Protein AF-A0A1V6ETT9-F1 (afdb_monomer_lite)

Secondary structure (DSSP, 8-state):
--GGG--S-EEEEEETT-SSS-HHHHHHHHTS-SS-EEEEEETTPPP-STHHHH--HHHHHHHHHHHSSPPPPPEEEEEEEETTEEEEEEE-SS-EEEEEEEEE---S-GGG--EEEEE-EEETTTTEEEEEPPTT--EEEEEEEETT--EEEPPPEEPP-

Sequence (161 aa):
MYLSGAAMPMLWVTGTNDFAYPMNALQKSYRLPGGPRTLCIRIRMPHGHGGAGENPEEIHAFTNSILRSGGPLPVITAQGRDGQTAWATFAAGTPVEKAELVYTKAVGKWQDRLWESVPGRVNQEAGRATGILPEGTTVYYLN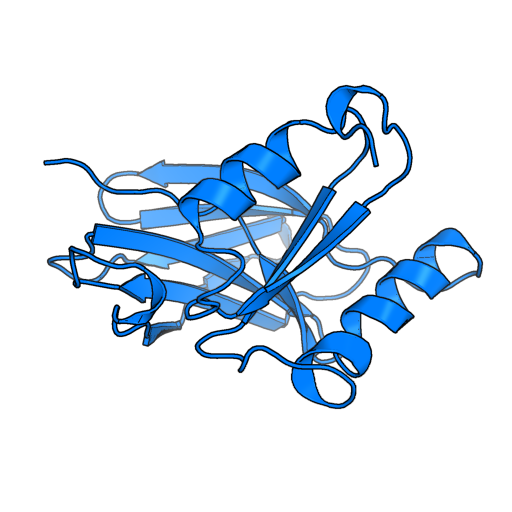LTDEKGHIVSSEHEVLTD

Structure (mmCIF, N/CA/C/O backbone):
data_AF-A0A1V6ETT9-F1
#
_entry.id   AF-A0A1V6ETT9-F1
#
loop_
_atom_site.group_PDB
_atom_site.id
_atom_site.type_symbol
_atom_site.label_atom_id
_atom_site.label_alt_id
_atom_site.label_comp_id
_atom_site.label_asym_id
_atom_site.label_entity_id
_atom_site.label_seq_id
_atom_site.pdbx_PDB_ins_code
_atom_site.Cartn_x
_atom_site.Cartn_y
_atom_site.Cartn_z
_atom_site.occupancy
_atom_site.B_iso_or_equiv
_atom_site.auth_seq_id
_atom_site.auth_comp_id
_atom_site.auth_asym_id
_atom_site.auth_atom_id
_atom_site.pdbx_PDB_model_num
ATOM 1 N N . MET A 1 1 ? -4.284 -9.496 -20.414 1.00 73.56 1 MET A N 1
ATOM 2 C CA . MET A 1 1 ? -2.985 -9.905 -19.832 1.00 73.56 1 MET A CA 1
ATOM 3 C C . MET A 1 1 ? -3.194 -11.193 -19.045 1.00 73.56 1 MET A C 1
ATOM 5 O O . MET A 1 1 ? -4.174 -11.276 -18.319 1.00 73.56 1 MET A O 1
ATOM 9 N N . TYR A 1 2 ? -2.325 -12.193 -19.204 1.00 91.12 2 TYR A N 1
ATOM 10 C CA . TYR A 1 2 ? -2.339 -13.409 -18.381 1.00 91.12 2 TYR A CA 1
ATOM 11 C C . TYR A 1 2 ? -1.443 -13.188 -17.155 1.00 91.12 2 TYR A C 1
ATOM 13 O O . TYR A 1 2 ? -0.222 -13.232 -17.271 1.00 91.12 2 TYR A O 1
ATOM 21 N N . LEU A 1 3 ? -2.049 -12.867 -16.005 1.00 94.94 3 LEU A N 1
ATOM 22 C CA . LEU A 1 3 ? -1.325 -12.323 -14.847 1.00 94.94 3 LEU A CA 1
ATOM 23 C C . LEU A 1 3 ? -0.295 -13.288 -14.256 1.00 94.94 3 LEU A C 1
ATOM 25 O O . LEU A 1 3 ? 0.804 -12.861 -13.936 1.00 94.94 3 LEU A O 1
ATOM 29 N N . SER A 1 4 ? -0.594 -14.583 -14.165 1.00 95.12 4 SER A N 1
ATOM 30 C CA . SER A 1 4 ? 0.349 -15.564 -13.607 1.00 95.12 4 SER A CA 1
ATOM 31 C C . SER A 1 4 ? 1.576 -15.817 -14.487 1.00 95.12 4 SER A C 1
ATOM 33 O O . SER A 1 4 ? 2.560 -16.366 -14.008 1.00 95.12 4 SER A O 1
ATOM 35 N N . GLY A 1 5 ? 1.543 -15.418 -15.764 1.00 95.19 5 GLY A N 1
ATOM 36 C CA . GLY A 1 5 ? 2.711 -15.446 -16.649 1.00 95.19 5 GLY A CA 1
ATOM 37 C C . GLY A 1 5 ? 3.534 -14.153 -16.637 1.00 95.19 5 GLY A C 1
ATOM 38 O O . GLY A 1 5 ? 4.544 -14.075 -17.332 1.00 95.19 5 GLY A O 1
ATOM 39 N N . ALA A 1 6 ? 3.103 -13.122 -15.904 1.00 95.44 6 ALA A N 1
ATOM 40 C CA . ALA A 1 6 ? 3.789 -11.837 -15.845 1.00 95.44 6 ALA A CA 1
ATOM 41 C C . ALA A 1 6 ? 4.957 -11.874 -14.841 1.00 95.44 6 ALA A C 1
ATOM 43 O O . ALA A 1 6 ? 4.783 -12.246 -13.679 1.00 95.44 6 ALA A O 1
ATOM 44 N N . ALA A 1 7 ? 6.142 -11.457 -15.299 1.00 95.25 7 ALA A N 1
ATOM 45 C CA . ALA A 1 7 ? 7.375 -11.414 -14.502 1.00 95.25 7 ALA A CA 1
ATOM 46 C C . ALA A 1 7 ? 8.004 -10.011 -14.405 1.00 95.25 7 ALA A C 1
ATOM 48 O O . ALA A 1 7 ? 8.925 -9.800 -13.619 1.00 95.25 7 ALA A O 1
ATOM 49 N N . MET A 1 8 ? 7.526 -9.049 -15.201 1.00 95.81 8 MET A N 1
ATOM 50 C CA . MET A 1 8 ? 7.973 -7.659 -15.122 1.00 95.81 8 MET A CA 1
ATOM 51 C C . MET A 1 8 ? 7.507 -7.005 -13.811 1.00 95.81 8 MET A C 1
ATOM 53 O O . MET A 1 8 ? 6.474 -7.412 -13.274 1.00 95.81 8 MET A O 1
ATOM 57 N N . PRO A 1 9 ? 8.212 -5.976 -13.307 1.00 96.06 9 PRO A N 1
ATOM 58 C CA . PRO A 1 9 ? 7.707 -5.161 -12.208 1.00 96.06 9 PRO A CA 1
ATOM 59 C C . PRO A 1 9 ? 6.339 -4.559 -12.549 1.00 96.06 9 PRO A C 1
ATOM 61 O O . PRO A 1 9 ? 6.141 -4.060 -13.659 1.00 96.06 9 PRO A O 1
ATOM 64 N N . MET A 1 10 ? 5.408 -4.562 -11.592 1.00 97.69 10 MET A N 1
ATOM 65 C CA . MET A 1 10 ? 4.064 -4.006 -11.776 1.00 97.69 10 MET A CA 1
ATOM 66 C C . MET A 1 10 ? 3.700 -2.998 -10.686 1.00 97.69 10 MET A C 1
ATOM 68 O O . MET A 1 10 ? 3.789 -3.300 -9.495 1.00 97.69 10 MET A O 1
ATOM 72 N N . LEU A 1 11 ? 3.212 -1.833 -11.110 1.00 98.00 11 LEU A N 1
ATOM 73 C CA . LEU A 1 11 ? 2.539 -0.860 -10.256 1.00 98.00 11 LEU A CA 1
ATOM 74 C C . LEU A 1 11 ? 1.020 -1.022 -10.394 1.00 98.00 11 LEU A C 1
ATOM 76 O O . LEU A 1 11 ? 0.492 -1.042 -11.505 1.00 98.00 11 LEU A O 1
ATOM 80 N N . TRP A 1 12 ? 0.325 -1.091 -9.263 1.00 97.62 12 TRP A N 1
ATOM 81 C CA . TRP A 1 12 ? -1.133 -1.156 -9.186 1.00 97.62 12 TRP A CA 1
ATOM 82 C C . TRP A 1 12 ? -1.659 0.126 -8.549 1.00 97.62 12 TRP A C 1
ATOM 84 O O . TRP A 1 12 ? -1.473 0.325 -7.350 1.00 97.62 12 TRP A O 1
ATOM 94 N N . VAL A 1 13 ? -2.317 0.980 -9.333 1.00 97.56 13 VAL A N 1
ATOM 95 C CA . VAL A 1 13 ? -2.896 2.245 -8.854 1.00 97.56 13 VAL A CA 1
ATOM 96 C C . VAL A 1 13 ? -4.416 2.140 -8.838 1.00 97.56 13 VAL A C 1
ATOM 98 O O . VAL A 1 13 ? -5.011 1.744 -9.837 1.00 97.56 13 VAL A O 1
ATOM 101 N N . THR A 1 14 ? -5.050 2.453 -7.708 1.00 97.06 14 THR A N 1
ATOM 102 C CA . THR A 1 14 ? -6.513 2.350 -7.560 1.00 97.06 14 THR A CA 1
ATOM 103 C C . THR A 1 14 ? -7.057 3.216 -6.422 1.00 97.06 14 THR A C 1
ATOM 105 O O . THR A 1 14 ? -6.318 3.667 -5.543 1.00 97.06 14 THR A O 1
ATOM 108 N N . GLY A 1 15 ? -8.377 3.401 -6.409 1.00 96.56 15 GLY A N 1
ATOM 109 C CA . GLY A 1 15 ? -9.127 3.943 -5.282 1.00 96.56 15 GLY A CA 1
ATOM 110 C C . GLY A 1 15 ? -9.724 2.861 -4.387 1.00 96.56 15 GLY A C 1
ATOM 111 O O . GLY A 1 15 ? -10.049 1.768 -4.850 1.00 96.56 15 GLY A O 1
ATOM 112 N N . THR A 1 16 ? -9.933 3.175 -3.107 1.00 97.00 16 THR A N 1
ATOM 113 C CA . THR A 1 16 ? -10.622 2.273 -2.163 1.00 97.00 16 THR A CA 1
ATOM 114 C C . THR A 1 16 ? -12.105 2.038 -2.482 1.00 97.00 16 THR A C 1
ATOM 116 O O . THR A 1 16 ? -12.697 1.084 -1.977 1.00 97.00 16 THR A O 1
ATOM 119 N N . ASN A 1 17 ? -12.704 2.900 -3.307 1.00 94.19 17 ASN A N 1
ATOM 120 C CA . ASN A 1 17 ? -14.105 2.868 -3.726 1.00 94.19 17 ASN A CA 1
ATOM 121 C C . ASN A 1 17 ? -14.283 2.527 -5.217 1.00 94.19 17 ASN A C 1
ATOM 123 O O . ASN A 1 17 ? -15.356 2.778 -5.768 1.00 94.19 17 ASN A O 1
ATOM 127 N N . ASP A 1 18 ? -13.258 1.981 -5.881 1.00 94.88 18 ASP A N 1
ATOM 128 C CA . ASP A 1 18 ? -13.383 1.573 -7.280 1.00 94.88 18 ASP A CA 1
ATOM 129 C C . ASP A 1 18 ? -14.436 0.455 -7.413 1.00 94.88 18 ASP A C 1
ATOM 131 O O . ASP A 1 18 ? -14.305 -0.636 -6.848 1.00 94.88 18 ASP A O 1
ATOM 135 N N . PHE A 1 19 ? -15.516 0.749 -8.141 1.00 93.88 19 PHE A N 1
ATOM 136 C CA . PHE A 1 19 ? -16.634 -0.173 -8.339 1.00 93.88 19 PHE A CA 1
ATOM 137 C C . PHE A 1 19 ? -16.347 -1.238 -9.405 1.00 93.88 19 PHE A C 1
ATOM 139 O O . PHE A 1 19 ? -16.978 -2.296 -9.385 1.00 93.88 19 PHE A O 1
ATOM 146 N N . ALA A 1 20 ? -15.433 -0.961 -10.338 1.00 93.19 20 ALA A N 1
ATOM 147 C CA . ALA A 1 20 ? -15.044 -1.871 -11.408 1.00 93.19 20 ALA A CA 1
ATOM 148 C C . ALA A 1 20 ? -13.977 -2.863 -10.924 1.00 93.19 20 ALA A C 1
ATOM 150 O O . ALA A 1 20 ? -13.999 -4.034 -11.304 1.00 93.19 20 ALA A O 1
ATOM 151 N N . TYR A 1 21 ? -13.090 -2.411 -10.035 1.00 92.25 21 TYR A N 1
ATOM 152 C CA . TYR A 1 21 ? -12.015 -3.206 -9.444 1.00 92.25 21 TYR A CA 1
ATOM 153 C C . TYR A 1 21 ? -12.086 -3.189 -7.909 1.00 92.25 21 TYR A C 1
ATOM 155 O O . TYR A 1 21 ? -11.222 -2.609 -7.248 1.00 92.25 21 TYR A O 1
ATOM 163 N N . PRO A 1 22 ? -13.091 -3.852 -7.302 1.00 94.94 22 PRO A N 1
ATOM 164 C CA . PRO A 1 22 ? -13.236 -3.876 -5.852 1.00 94.94 22 PRO A CA 1
ATOM 165 C C . PRO A 1 22 ? -12.019 -4.526 -5.179 1.00 94.94 22 PRO A C 1
ATOM 167 O O . PRO A 1 22 ? -11.399 -5.446 -5.721 1.00 94.94 22 PRO A O 1
ATOM 170 N N . MET A 1 23 ? -11.708 -4.085 -3.957 1.00 95.44 23 MET A N 1
ATOM 171 C CA . MET A 1 23 ? -10.468 -4.423 -3.240 1.00 95.44 23 MET A CA 1
ATOM 172 C C . MET A 1 23 ? -10.167 -5.929 -3.181 1.00 95.44 23 MET A C 1
ATOM 174 O O . MET A 1 23 ? -9.021 -6.337 -3.364 1.00 95.44 23 MET A O 1
ATOM 178 N N . ASN A 1 24 ? -11.176 -6.784 -2.989 1.00 94.75 24 ASN A N 1
ATOM 179 C CA . ASN A 1 24 ? -10.983 -8.238 -2.961 1.00 94.75 24 ASN A CA 1
ATOM 180 C C . ASN A 1 24 ? -10.566 -8.826 -4.324 1.00 94.75 24 ASN A C 1
ATOM 182 O O . ASN A 1 24 ? -9.741 -9.739 -4.377 1.00 94.75 24 ASN A O 1
ATOM 186 N N . ALA A 1 25 ? -11.134 -8.330 -5.425 1.00 96.00 25 ALA A N 1
ATOM 187 C CA . ALA A 1 25 ? -10.770 -8.740 -6.779 1.00 96.00 25 ALA A CA 1
ATOM 188 C C . ALA A 1 25 ? -9.390 -8.190 -7.161 1.00 96.00 25 ALA A C 1
ATOM 190 O O . ALA A 1 25 ? -8.560 -8.918 -7.710 1.00 96.00 25 ALA A O 1
ATOM 191 N N . LEU A 1 26 ? -9.115 -6.939 -6.786 1.00 96.94 26 LEU A N 1
ATOM 192 C CA . LEU A 1 26 ? -7.803 -6.319 -6.920 1.00 96.94 26 LEU A CA 1
ATOM 193 C C . LEU A 1 26 ? -6.717 -7.148 -6.217 1.00 96.94 26 LEU A C 1
ATOM 195 O O . LEU A 1 26 ? -5.700 -7.457 -6.832 1.00 96.94 26 LEU A O 1
ATOM 199 N N . GLN A 1 27 ? -6.947 -7.581 -4.972 1.00 97.75 27 GLN A N 1
ATOM 200 C CA . GLN A 1 27 ? -5.968 -8.375 -4.221 1.00 97.75 27 GLN A CA 1
ATOM 201 C C . GLN A 1 27 ? -5.686 -9.735 -4.831 1.00 97.75 27 GLN A C 1
ATOM 203 O O . GLN A 1 27 ? -4.531 -10.155 -4.897 1.00 97.75 27 GLN A O 1
ATOM 208 N N . LYS A 1 28 ? -6.718 -10.416 -5.328 1.00 97.19 28 LYS A N 1
ATOM 209 C CA . LYS A 1 28 ? -6.506 -11.636 -6.110 1.00 97.19 28 LYS A CA 1
ATOM 210 C C . LYS A 1 28 ? -5.641 -11.348 -7.336 1.00 97.19 28 LYS A C 1
ATOM 212 O O . LYS A 1 28 ? -4.759 -12.137 -7.637 1.00 97.19 28 LYS A O 1
ATOM 217 N N . SER A 1 29 ? -5.847 -10.211 -7.995 1.00 97.56 29 SER A N 1
ATOM 218 C CA . SER A 1 29 ? -5.131 -9.843 -9.218 1.00 97.56 29 SER A CA 1
ATOM 219 C C . SER A 1 29 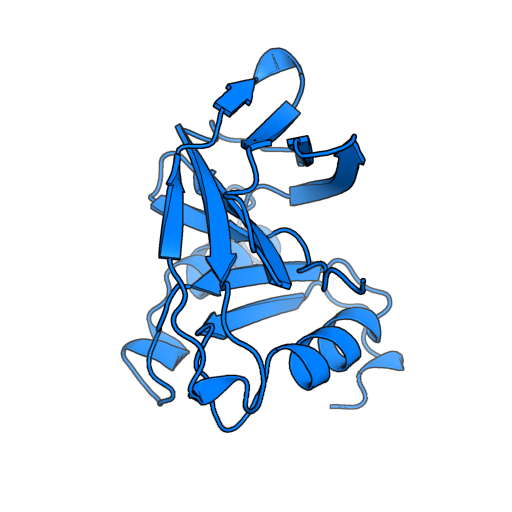? -3.656 -9.523 -8.965 1.00 97.56 29 SER A C 1
ATOM 221 O O . SER A 1 29 ? -2.796 -10.123 -9.605 1.00 97.56 29 SER A O 1
ATOM 223 N N . TYR A 1 30 ? -3.331 -8.659 -7.997 1.00 97.31 30 TYR A N 1
ATOM 224 C CA . TYR A 1 30 ? -1.935 -8.276 -7.732 1.00 97.31 30 TYR A CA 1
ATOM 225 C C . TYR A 1 30 ? -1.093 -9.370 -7.059 1.00 97.31 30 TYR A C 1
ATOM 227 O O . TYR A 1 30 ? 0.123 -9.226 -6.928 1.00 97.31 30 TYR A O 1
ATOM 235 N N . ARG A 1 31 ? -1.719 -10.456 -6.585 1.00 97.25 31 ARG A N 1
ATOM 236 C CA . ARG A 1 31 ? -1.026 -11.627 -6.022 1.00 97.25 31 ARG A CA 1
ATOM 237 C C . ARG A 1 31 ? -0.634 -12.672 -7.067 1.00 97.25 31 ARG A C 1
ATOM 239 O O . ARG A 1 31 ? 0.113 -13.578 -6.724 1.00 97.25 31 ARG A O 1
ATOM 246 N N . LEU A 1 32 ? -1.136 -12.571 -8.299 1.00 97.50 32 LEU A N 1
ATOM 247 C CA . LEU A 1 32 ? -0.888 -13.568 -9.347 1.00 97.50 32 LEU A CA 1
ATOM 248 C C . LEU A 1 32 ? 0.466 -13.430 -10.062 1.00 97.50 32 LEU A C 1
ATOM 250 O O . LEU A 1 32 ? 1.070 -14.473 -10.312 1.00 97.50 32 LEU A O 1
ATOM 254 N N . PRO A 1 33 ? 0.944 -12.225 -10.436 1.00 97.06 33 PRO A N 1
ATOM 255 C CA . PRO A 1 33 ? 2.251 -12.083 -11.073 1.00 97.06 33 PRO A CA 1
ATOM 256 C C . PRO A 1 33 ? 3.389 -12.577 -10.179 1.00 97.06 33 PRO A C 1
ATOM 258 O O . PRO A 1 33 ? 3.364 -12.370 -8.968 1.00 97.06 33 PRO A O 1
ATOM 261 N N . GLY A 1 34 ? 4.408 -13.185 -10.791 1.00 94.88 34 GLY A N 1
ATOM 262 C CA . GLY A 1 34 ? 5.618 -13.630 -10.088 1.00 94.88 34 GLY A CA 1
ATOM 263 C C . GLY A 1 34 ? 6.689 -12.543 -9.944 1.00 94.88 34 GLY A C 1
ATOM 264 O O . GLY A 1 34 ? 7.677 -12.745 -9.241 1.00 94.88 34 GLY A O 1
ATOM 265 N N . GLY A 1 35 ? 6.518 -11.410 -10.633 1.00 94.62 35 GLY A N 1
ATOM 266 C CA . GLY A 1 35 ? 7.431 -10.268 -10.579 1.00 94.62 35 GLY A CA 1
ATOM 267 C C . GLY A 1 35 ? 7.225 -9.363 -9.354 1.00 94.62 35 GLY A C 1
ATOM 268 O O . GLY A 1 35 ? 6.253 -9.521 -8.610 1.00 94.62 35 GLY A O 1
ATOM 269 N N . PRO A 1 36 ? 8.116 -8.373 -9.147 1.00 95.19 36 PRO A N 1
ATOM 270 C CA . PRO A 1 36 ? 7.949 -7.366 -8.104 1.00 95.19 36 PRO A CA 1
ATOM 271 C C . PRO A 1 36 ? 6.631 -6.603 -8.256 1.00 95.19 36 PRO A C 1
ATOM 273 O O . PRO A 1 36 ? 6.224 -6.255 -9.367 1.00 95.19 36 PRO A O 1
ATOM 276 N N . ARG A 1 37 ? 5.992 -6.287 -7.129 1.00 96.38 37 ARG A N 1
ATOM 277 C CA . ARG A 1 37 ? 4.737 -5.532 -7.091 1.00 96.38 37 ARG A CA 1
ATOM 278 C C . ARG A 1 37 ? 4.853 -4.304 -6.202 1.00 96.38 37 ARG A C 1
ATOM 280 O O . ARG A 1 37 ? 5.362 -4.389 -5.087 1.00 96.38 37 ARG A O 1
ATOM 287 N N . THR A 1 38 ? 4.283 -3.208 -6.676 1.00 98.12 38 THR A N 1
ATOM 288 C CA . THR A 1 38 ? 4.078 -1.979 -5.912 1.00 98.12 38 THR A CA 1
ATOM 289 C C . THR A 1 38 ? 2.595 -1.647 -5.943 1.00 98.12 38 THR A C 1
ATOM 291 O O . THR A 1 38 ? 1.968 -1.690 -7.002 1.00 98.12 38 THR A O 1
ATOM 294 N N . LEU A 1 39 ? 2.014 -1.336 -4.788 1.00 98.69 39 LEU A N 1
ATOM 295 C CA . LEU A 1 39 ? 0.618 -0.915 -4.679 1.00 98.69 39 LEU A CA 1
ATOM 296 C C . LEU A 1 39 ? 0.565 0.583 -4.386 1.00 98.69 39 LEU A C 1
ATOM 298 O O . LEU A 1 39 ? 1.370 1.074 -3.605 1.00 98.69 39 LEU A O 1
ATOM 302 N N . CYS A 1 40 ? -0.400 1.282 -4.971 1.00 98.31 40 CYS A N 1
ATOM 303 C CA . CYS A 1 40 ? -0.764 2.659 -4.664 1.00 98.31 40 CYS A CA 1
ATOM 304 C C . CYS A 1 40 ? -2.294 2.726 -4.550 1.00 98.31 40 CYS A C 1
ATOM 306 O O . CYS A 1 40 ? -3.015 2.855 -5.541 1.00 98.31 40 CYS A O 1
ATOM 308 N N . ILE A 1 41 ? -2.800 2.562 -3.329 1.00 98.25 41 ILE A N 1
ATOM 309 C CA . ILE A 1 41 ? -4.231 2.540 -3.024 1.00 98.25 41 ILE A CA 1
ATOM 310 C C . ILE A 1 41 ? -4.602 3.846 -2.321 1.00 98.25 41 ILE A C 1
ATOM 312 O O . ILE A 1 41 ? -4.310 4.066 -1.139 1.00 98.25 41 ILE A O 1
ATOM 316 N N . ARG A 1 42 ? -5.274 4.729 -3.058 1.00 97.38 42 ARG A N 1
ATOM 317 C CA . ARG A 1 42 ? -5.679 6.059 -2.595 1.00 97.38 42 ARG A CA 1
ATOM 318 C C . ARG A 1 42 ? -7.089 6.023 -2.003 1.00 97.38 42 ARG A C 1
ATOM 320 O O . ARG A 1 42 ? -7.989 5.368 -2.530 1.00 97.38 42 ARG A O 1
ATOM 327 N N . ILE A 1 43 ? -7.307 6.756 -0.911 1.00 97.06 43 ILE A N 1
ATOM 328 C CA . ILE A 1 43 ? -8.634 6.852 -0.290 1.00 97.06 43 ILE A CA 1
ATOM 329 C C . ILE A 1 43 ? -9.581 7.555 -1.256 1.00 97.06 43 ILE A C 1
ATOM 331 O O . ILE A 1 43 ? -9.369 8.713 -1.604 1.00 97.06 43 ILE A O 1
ATOM 335 N N . ARG A 1 44 ? -10.652 6.858 -1.640 1.00 94.56 44 ARG A N 1
ATOM 336 C CA . ARG A 1 44 ? -11.761 7.402 -2.435 1.00 94.56 44 ARG A CA 1
ATOM 337 C C . ARG A 1 44 ? -11.351 8.046 -3.772 1.00 94.56 44 ARG A C 1
ATOM 339 O O . ARG A 1 44 ? -12.023 8.965 -4.237 1.00 94.56 44 ARG A O 1
ATOM 346 N N . MET A 1 45 ? -10.259 7.586 -4.388 1.00 95.19 45 MET A N 1
ATOM 347 C CA . MET A 1 45 ? -9.891 8.018 -5.741 1.00 95.19 45 MET A CA 1
ATOM 348 C C . MET A 1 45 ? -10.972 7.558 -6.733 1.00 95.19 45 MET A C 1
ATOM 350 O O . MET A 1 45 ? -11.266 6.363 -6.778 1.00 95.19 45 MET A O 1
ATOM 354 N N . PRO A 1 46 ? -11.584 8.469 -7.511 1.00 92.62 46 PRO A N 1
ATOM 355 C CA . PRO A 1 46 ? -12.678 8.106 -8.397 1.00 92.62 46 PRO A CA 1
ATOM 356 C C . PRO A 1 46 ? -12.188 7.217 -9.542 1.00 92.62 46 PRO A C 1
ATOM 358 O O . PRO A 1 46 ? -11.078 7.379 -10.043 1.00 92.62 46 PRO A O 1
ATOM 361 N N . HIS A 1 47 ? -13.050 6.308 -9.986 1.00 93.75 47 HIS A N 1
ATOM 362 C CA . HIS A 1 47 ? -12.804 5.522 -11.187 1.00 93.75 47 HIS A CA 1
ATOM 363 C C . HIS A 1 47 ? -12.899 6.415 -12.436 1.00 93.75 47 HIS A C 1
ATOM 365 O O . HIS A 1 47 ? -13.886 7.138 -12.597 1.00 93.75 47 HIS A O 1
ATOM 371 N N . GLY A 1 48 ? -11.917 6.349 -13.337 1.00 90.88 48 GLY A N 1
ATOM 372 C CA . GLY A 1 48 ? -11.977 7.061 -14.615 1.00 90.88 48 GLY A CA 1
ATOM 373 C C . GLY A 1 48 ? -10.651 7.137 -15.371 1.00 90.88 48 GLY A C 1
ATOM 374 O O . GLY A 1 48 ? -9.602 6.776 -14.848 1.00 90.88 48 GLY A O 1
ATOM 375 N N . HIS A 1 49 ? -10.727 7.634 -16.607 1.00 88.56 49 HIS A N 1
ATOM 376 C CA . HIS A 1 49 ? -9.582 7.997 -17.453 1.00 88.56 49 HIS A CA 1
ATOM 377 C C . HIS A 1 49 ? -9.047 9.401 -17.123 1.00 88.56 49 HIS A C 1
ATOM 379 O O . HIS A 1 49 ? -9.687 10.162 -16.390 1.00 88.56 49 HIS A O 1
ATOM 385 N N . GLY A 1 50 ? -7.894 9.766 -17.690 1.00 89.25 50 GLY A N 1
ATOM 386 C CA . GLY A 1 50 ? -7.245 11.057 -17.450 1.00 89.25 50 GLY A CA 1
ATOM 387 C C . GLY A 1 50 ? -6.916 11.253 -15.971 1.00 89.25 50 GLY A C 1
ATOM 388 O O . GLY A 1 50 ? -6.402 10.344 -15.333 1.00 89.25 50 GLY A O 1
ATOM 389 N N . GLY A 1 51 ? -7.280 12.408 -15.402 1.00 87.44 51 GLY A N 1
ATOM 390 C CA . GLY A 1 51 ? -7.036 12.809 -14.006 1.00 87.44 51 GLY A CA 1
ATOM 391 C C . GLY A 1 51 ? -6.775 11.674 -13.007 1.00 87.44 5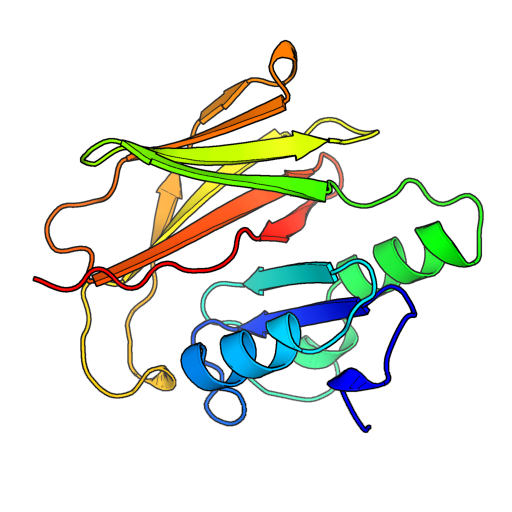1 GLY A C 1
ATOM 392 O O . GLY A 1 51 ? -5.645 11.470 -12.582 1.00 87.44 51 GLY A O 1
ATOM 393 N N . ALA A 1 52 ? -7.810 10.926 -12.628 1.00 86.00 52 ALA A N 1
ATOM 394 C CA . ALA A 1 52 ? -7.678 9.917 -11.577 1.00 86.00 52 ALA A CA 1
ATOM 395 C C . ALA A 1 52 ? -6.976 8.618 -12.018 1.00 86.00 52 ALA A C 1
ATOM 397 O O . ALA A 1 52 ? -6.331 7.982 -11.189 1.00 86.00 52 ALA A O 1
ATOM 398 N N . GLY A 1 53 ? -7.088 8.219 -13.288 1.00 88.12 53 GLY A N 1
ATOM 399 C CA . GLY A 1 53 ? -6.527 6.955 -13.787 1.00 88.12 53 GLY A CA 1
ATOM 400 C C . GLY A 1 53 ? -5.119 7.054 -14.376 1.00 88.12 53 GLY A C 1
ATOM 401 O O . GLY A 1 53 ? -4.406 6.057 -14.412 1.00 88.12 53 GLY A O 1
ATOM 402 N N . GLU A 1 54 ? -4.714 8.236 -14.839 1.00 91.69 54 GLU A N 1
ATOM 403 C CA . GLU A 1 54 ? -3.509 8.457 -15.653 1.00 91.69 54 GLU A CA 1
ATOM 404 C C . GLU A 1 54 ? -2.563 9.506 -15.052 1.00 91.69 54 GLU A C 1
ATOM 406 O O . GLU A 1 54 ? -1.363 9.429 -15.298 1.00 91.69 54 GLU A O 1
ATOM 411 N N . ASN A 1 55 ? -3.060 10.445 -14.233 1.00 94.50 55 ASN A N 1
ATOM 412 C CA . ASN A 1 55 ? -2.217 11.473 -13.610 1.00 94.50 55 ASN A CA 1
ATOM 413 C C 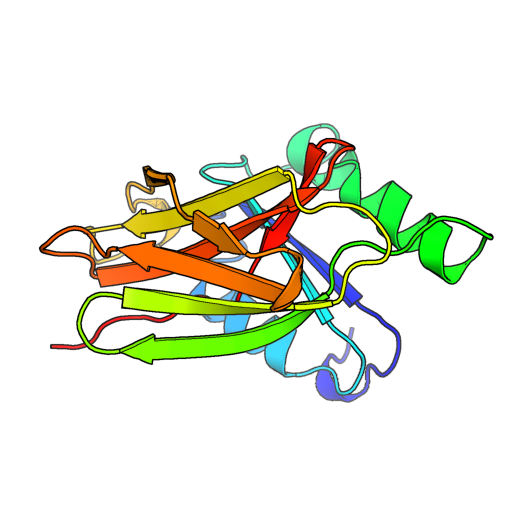. ASN A 1 55 ? -1.611 11.128 -12.229 1.00 94.50 55 ASN A C 1
ATOM 415 O O . ASN A 1 55 ? -0.879 11.979 -11.721 1.00 94.50 55 ASN A O 1
ATOM 419 N N . PRO A 1 56 ? -1.867 9.980 -11.557 1.00 96.25 56 PRO A N 1
ATOM 420 C CA . PRO A 1 56 ? -1.091 9.636 -10.366 1.00 96.25 56 PRO A CA 1
ATOM 421 C C . PRO A 1 56 ? 0.417 9.615 -10.669 1.00 96.25 56 PRO A C 1
ATOM 423 O O . PRO A 1 56 ? 0.889 8.798 -11.461 1.00 96.25 56 PRO A O 1
ATOM 426 N N . GLU A 1 57 ? 1.184 10.503 -10.029 1.00 96.12 57 GLU A N 1
ATOM 427 C CA . GLU A 1 57 ? 2.625 10.673 -10.292 1.00 96.12 57 GLU A CA 1
ATOM 428 C C . GLU A 1 57 ? 3.446 9.411 -9.992 1.00 96.12 57 GLU A C 1
ATOM 430 O O . GLU A 1 57 ? 4.532 9.227 -10.543 1.00 96.12 57 GLU A O 1
ATOM 435 N N . GLU A 1 58 ? 2.910 8.477 -9.199 1.00 97.19 58 GLU A N 1
ATOM 436 C CA . GLU A 1 58 ? 3.512 7.156 -9.010 1.00 97.19 58 GLU A CA 1
ATOM 437 C C . GLU A 1 58 ? 3.732 6.422 -10.337 1.00 97.19 58 GLU A C 1
ATOM 439 O O . GLU A 1 58 ? 4.713 5.693 -10.462 1.00 97.19 58 GLU A O 1
ATOM 444 N N . ILE A 1 59 ? 2.872 6.632 -11.341 1.00 96.88 59 ILE A N 1
ATOM 445 C CA . ILE A 1 59 ? 3.014 6.035 -12.677 1.00 96.88 59 ILE A CA 1
ATOM 446 C C . ILE A 1 59 ? 4.312 6.525 -13.332 1.00 96.88 59 ILE A C 1
ATOM 448 O O . ILE A 1 59 ? 5.100 5.724 -13.852 1.00 96.88 59 ILE A O 1
ATOM 452 N N . HIS A 1 60 ? 4.571 7.833 -13.269 1.00 95.69 60 HIS A N 1
ATOM 453 C CA . HIS A 1 60 ? 5.790 8.440 -13.794 1.00 95.69 60 HIS A CA 1
ATOM 454 C C . HIS A 1 60 ? 7.021 8.028 -12.985 1.00 95.69 60 HIS A C 1
ATOM 456 O O . HIS A 1 60 ? 8.027 7.618 -13.568 1.00 95.69 60 HIS A O 1
ATOM 462 N N . ALA A 1 61 ? 6.945 8.105 -11.655 1.00 96.31 61 ALA A N 1
ATOM 463 C CA . ALA A 1 61 ? 8.040 7.746 -10.759 1.00 96.31 61 ALA A CA 1
ATOM 464 C C . ALA A 1 61 ? 8.468 6.284 -10.946 1.00 96.31 61 ALA A C 1
ATOM 466 O O . ALA A 1 61 ? 9.649 5.998 -11.152 1.00 96.31 61 ALA A O 1
ATOM 467 N N . PHE A 1 62 ? 7.500 5.366 -10.976 1.00 97.12 62 PHE A N 1
ATOM 468 C CA . PHE A 1 62 ? 7.733 3.946 -11.208 1.00 97.12 62 PHE A CA 1
ATOM 469 C C . PHE A 1 62 ? 8.391 3.698 -12.566 1.00 97.12 62 PHE A C 1
ATOM 471 O O . PHE A 1 62 ? 9.453 3.079 -12.634 1.00 97.12 62 PHE A O 1
ATOM 478 N N . THR A 1 63 ? 7.827 4.249 -13.642 1.00 96.31 63 THR A N 1
ATOM 479 C CA . THR A 1 63 ? 8.368 4.079 -14.998 1.00 96.31 63 THR A CA 1
ATOM 480 C C . THR A 1 63 ? 9.796 4.622 -15.112 1.00 96.31 63 THR A C 1
ATOM 482 O O . THR A 1 63 ? 10.679 3.955 -15.656 1.00 96.31 63 THR A O 1
ATOM 485 N N . ASN A 1 64 ? 10.054 5.807 -14.554 1.00 95.94 64 ASN A N 1
ATOM 486 C CA . ASN A 1 64 ? 11.376 6.433 -14.575 1.00 95.94 64 ASN A CA 1
ATOM 487 C C . ASN A 1 64 ? 12.407 5.689 -13.718 1.00 95.94 64 ASN A C 1
ATOM 489 O O . ASN A 1 64 ? 13.586 5.743 -14.049 1.00 95.94 64 ASN A O 1
ATOM 493 N N . SER A 1 65 ? 11.993 4.988 -12.660 1.00 94.75 65 SER A N 1
ATOM 494 C CA . SER A 1 65 ? 12.899 4.151 -11.859 1.00 94.75 65 SER A CA 1
ATOM 495 C C . SER A 1 65 ? 13.380 2.887 -12.578 1.00 94.75 65 SER A C 1
ATOM 497 O O . SER A 1 65 ? 14.421 2.338 -12.232 1.00 94.75 65 SER A O 1
ATOM 499 N N . ILE A 1 66 ? 12.636 2.433 -13.592 1.00 94.62 66 ILE A N 1
ATOM 500 C CA . ILE A 1 66 ? 12.948 1.220 -14.360 1.00 94.62 66 ILE A CA 1
ATOM 501 C C . ILE A 1 66 ? 13.677 1.567 -15.659 1.00 94.62 66 ILE A C 1
ATOM 503 O O . ILE A 1 66 ? 14.639 0.903 -16.036 1.00 94.62 66 ILE A O 1
ATOM 507 N N . LEU A 1 67 ? 13.198 2.589 -16.373 1.00 95.69 67 LEU A N 1
ATOM 508 C CA . LEU A 1 67 ? 13.662 2.921 -17.725 1.00 95.69 67 LEU A CA 1
ATOM 509 C C . LEU A 1 67 ? 14.693 4.055 -17.757 1.00 95.69 67 LEU A C 1
ATOM 511 O O . LEU A 1 67 ? 15.265 4.341 -18.809 1.00 95.69 67 LEU A O 1
ATOM 515 N N . ARG A 1 68 ? 14.902 4.741 -16.632 1.00 93.19 68 ARG A N 1
ATOM 516 C CA . ARG A 1 68 ? 15.853 5.848 -16.482 1.00 93.19 68 ARG A CA 1
ATOM 517 C C . ARG A 1 68 ? 16.573 5.719 -15.138 1.00 93.19 68 ARG A C 1
ATOM 519 O O . ARG A 1 68 ? 16.377 4.766 -14.398 1.00 93.19 68 ARG A O 1
ATOM 526 N N . SER A 1 69 ? 17.382 6.716 -14.800 1.00 87.19 69 SER A N 1
ATOM 527 C CA . SER A 1 69 ? 18.063 6.815 -13.503 1.00 87.19 69 SER A CA 1
ATOM 528 C C . SER A 1 69 ? 17.184 7.457 -12.416 1.00 87.19 69 SER A C 1
ATOM 530 O O . SER A 1 69 ? 17.691 8.183 -11.562 1.00 87.19 69 SER A O 1
ATOM 532 N N . GLY A 1 70 ? 15.859 7.273 -12.481 1.00 85.31 70 GLY A N 1
ATOM 533 C CA . GLY A 1 70 ? 14.944 7.779 -11.458 1.00 85.31 70 GLY A CA 1
ATOM 534 C C . GLY A 1 70 ? 15.111 7.016 -10.142 1.00 85.31 70 GLY A C 1
ATOM 535 O O . GLY A 1 70 ? 15.333 5.809 -10.148 1.00 85.31 70 GLY A O 1
ATOM 536 N N . GLY A 1 71 ? 14.993 7.706 -9.005 1.00 88.50 71 GLY A N 1
ATOM 537 C CA . GLY A 1 71 ? 14.952 7.030 -7.704 1.00 88.50 71 GLY A CA 1
ATOM 538 C C . GLY A 1 71 ? 13.710 6.129 -7.597 1.00 88.50 71 GLY A C 1
ATOM 539 O O . GLY A 1 71 ? 12.640 6.553 -8.040 1.00 88.50 71 GLY A O 1
ATOM 540 N N . PRO A 1 72 ? 13.826 4.905 -7.049 1.00 91.31 72 PRO A N 1
ATOM 541 C CA . PRO A 1 72 ? 12.691 4.002 -6.915 1.00 91.31 72 PRO A CA 1
ATOM 542 C C . PRO A 1 72 ? 11.702 4.503 -5.862 1.00 91.31 72 PRO A C 1
ATOM 544 O O . PRO A 1 72 ? 12.090 5.144 -4.884 1.00 91.31 72 PRO A O 1
ATOM 547 N N . LEU A 1 73 ? 10.429 4.148 -6.044 1.00 96.81 73 LEU A N 1
ATOM 548 C CA . LEU A 1 73 ? 9.424 4.261 -4.988 1.00 96.81 73 LEU A CA 1
ATOM 549 C C . LEU A 1 73 ? 9.840 3.413 -3.769 1.00 96.81 73 LEU A C 1
ATOM 551 O O . LEU A 1 73 ? 10.515 2.391 -3.950 1.00 96.81 73 LEU A O 1
ATOM 555 N N . PRO A 1 74 ? 9.411 3.769 -2.543 1.00 96.62 74 PRO A N 1
ATOM 556 C CA . PRO A 1 74 ? 9.578 2.889 -1.394 1.00 96.62 74 PRO A CA 1
ATOM 557 C C . PRO A 1 74 ? 8.967 1.505 -1.660 1.00 96.62 74 PRO A C 1
ATOM 559 O O . PRO A 1 74 ? 7.932 1.369 -2.309 1.00 96.62 74 PRO A O 1
ATOM 562 N N . VAL A 1 75 ? 9.601 0.459 -1.145 1.00 97.38 75 VAL A N 1
ATOM 563 C CA . VAL A 1 75 ? 9.174 -0.931 -1.337 1.00 97.38 75 VAL A CA 1
ATOM 564 C C . VAL A 1 75 ? 8.727 -1.491 -0.001 1.00 97.38 75 VAL A C 1
ATOM 566 O O . VAL A 1 75 ? 9.525 -1.552 0.930 1.00 97.38 75 VAL A O 1
ATOM 569 N N . ILE A 1 76 ? 7.476 -1.943 0.094 1.00 98.31 76 ILE A N 1
ATOM 570 C CA . ILE A 1 76 ? 7.008 -2.721 1.246 1.00 98.31 76 ILE A CA 1
ATOM 571 C C . ILE A 1 76 ? 7.654 -4.108 1.188 1.00 98.31 76 ILE A C 1
ATOM 573 O O . ILE A 1 76 ? 7.481 -4.837 0.212 1.00 98.31 76 ILE A O 1
ATOM 577 N N . THR A 1 77 ? 8.403 -4.476 2.225 1.00 98.19 77 THR A N 1
ATOM 578 C CA . THR A 1 77 ? 9.169 -5.733 2.282 1.00 98.19 77 THR A CA 1
ATOM 579 C C . THR A 1 77 ? 8.485 -6.807 3.119 1.00 98.19 77 THR A C 1
ATOM 581 O O . THR A 1 77 ? 8.627 -7.993 2.833 1.00 98.19 77 THR A O 1
ATOM 584 N N . ALA A 1 78 ? 7.716 -6.406 4.128 1.00 98.38 78 ALA A N 1
ATOM 585 C CA . ALA A 1 78 ? 6.858 -7.284 4.909 1.00 98.38 78 ALA A CA 1
ATOM 586 C C . ALA A 1 78 ? 5.746 -6.470 5.574 1.00 98.38 78 ALA A C 1
ATOM 588 O O . ALA A 1 78 ? 5.821 -5.245 5.681 1.00 98.38 78 ALA A O 1
ATOM 589 N N . GLN A 1 79 ? 4.715 -7.159 6.048 1.00 98.69 79 GLN A N 1
ATOM 590 C CA . GLN A 1 79 ? 3.635 -6.563 6.821 1.00 98.69 79 GLN A CA 1
ATOM 591 C C . GLN A 1 79 ? 3.057 -7.573 7.801 1.00 98.69 79 GLN A C 1
ATOM 593 O O . GLN A 1 79 ? 3.225 -8.782 7.639 1.00 98.69 79 GLN A O 1
ATOM 598 N N . GLY A 1 80 ? 2.329 -7.068 8.783 1.00 98.38 80 GLY A N 1
ATOM 599 C CA . GLY A 1 80 ? 1.574 -7.891 9.704 1.00 98.38 80 GLY A CA 1
ATOM 600 C C . GLY A 1 80 ? 0.889 -7.050 10.761 1.00 98.38 80 GLY A C 1
ATOM 601 O O . GLY A 1 80 ? 0.743 -5.831 10.634 1.00 98.38 80 GLY A O 1
ATOM 602 N N . ARG A 1 81 ? 0.478 -7.725 11.828 1.00 97.94 81 ARG A N 1
ATOM 603 C CA . ARG A 1 81 ? -0.234 -7.113 12.939 1.00 97.94 81 ARG A CA 1
ATOM 604 C C . ARG A 1 81 ? 0.070 -7.826 14.239 1.00 97.94 81 ARG A C 1
ATOM 606 O O . ARG A 1 81 ? 0.183 -9.046 14.260 1.00 97.94 81 ARG A O 1
ATOM 613 N N . ASP A 1 82 ? 0.181 -7.045 15.303 1.00 97.00 82 ASP A N 1
ATOM 614 C CA . ASP A 1 82 ? 0.257 -7.518 16.680 1.00 97.00 82 ASP A CA 1
ATOM 615 C C . ASP A 1 82 ? -0.869 -6.858 17.486 1.00 97.00 82 ASP A C 1
ATOM 617 O O . ASP A 1 82 ? -0.867 -5.645 17.719 1.00 97.00 82 ASP A O 1
ATOM 621 N N . GLY A 1 83 ? -1.903 -7.638 17.812 1.00 95.44 83 GLY A N 1
ATOM 622 C CA . GLY A 1 83 ? -3.140 -7.129 18.404 1.00 95.44 83 GLY A CA 1
ATOM 623 C C . GLY A 1 83 ? -3.787 -6.035 17.545 1.00 95.44 83 GLY A C 1
ATOM 624 O O . GLY A 1 83 ? -4.234 -6.293 16.425 1.00 95.44 83 GLY A O 1
ATOM 625 N N . GLN A 1 84 ? -3.833 -4.812 18.080 1.00 96.88 84 GLN A N 1
ATOM 626 C CA . GLN A 1 84 ? -4.349 -3.618 17.397 1.00 96.88 84 GLN A CA 1
ATOM 627 C C . GLN A 1 84 ? -3.274 -2.841 16.622 1.00 96.88 84 GLN A C 1
ATOM 629 O O . GLN A 1 84 ? -3.590 -1.865 15.949 1.00 96.88 84 GLN A O 1
ATOM 634 N N . THR A 1 85 ? -2.006 -3.241 16.700 1.00 98.44 85 THR A N 1
ATOM 635 C CA . THR A 1 85 ? -0.909 -2.540 16.028 1.00 98.44 85 THR A CA 1
ATOM 636 C C . THR A 1 85 ? -0.616 -3.197 14.689 1.00 98.44 85 THR A C 1
ATOM 638 O O . THR A 1 85 ? 0.018 -4.250 14.623 1.00 98.44 85 THR A O 1
ATOM 641 N N . ALA A 1 86 ? -1.050 -2.563 13.605 1.00 98.81 86 ALA A N 1
ATOM 642 C CA . ALA A 1 86 ? -0.624 -2.915 12.259 1.00 98.81 86 ALA A CA 1
ATOM 643 C C . ALA A 1 86 ? 0.800 -2.411 12.006 1.00 98.81 86 ALA A C 1
ATOM 645 O O . ALA A 1 86 ? 1.187 -1.335 12.475 1.00 98.81 86 ALA A O 1
ATOM 646 N N . TRP A 1 87 ? 1.577 -3.162 11.232 1.00 98.81 87 TRP A N 1
ATOM 647 C CA . TRP A 1 87 ? 2.929 -2.775 10.857 1.00 98.81 87 TRP A CA 1
ATOM 648 C C . TRP A 1 87 ? 3.273 -3.179 9.426 1.00 98.81 87 TRP A C 1
ATOM 650 O O . TRP A 1 87 ? 2.777 -4.171 8.895 1.00 98.81 87 TRP A O 1
ATOM 660 N N . ALA A 1 88 ? 4.178 -2.413 8.827 1.00 98.81 88 ALA A N 1
ATOM 661 C CA . ALA A 1 88 ? 4.853 -2.743 7.582 1.00 98.81 88 ALA A CA 1
ATOM 662 C C . ALA A 1 88 ? 6.342 -2.426 7.722 1.00 98.81 88 ALA A C 1
ATOM 664 O O . ALA A 1 88 ? 6.712 -1.446 8.368 1.00 98.81 88 ALA A O 1
ATOM 665 N N . THR A 1 89 ? 7.199 -3.249 7.132 1.00 98.81 89 THR A N 1
ATOM 666 C CA . THR A 1 89 ? 8.598 -2.889 6.900 1.00 98.81 89 THR A CA 1
ATOM 667 C C . THR A 1 89 ? 8.769 -2.431 5.465 1.00 98.81 89 THR A C 1
ATOM 669 O O . THR A 1 89 ? 8.053 -2.882 4.568 1.00 98.81 89 THR A O 1
ATOM 672 N N . PHE A 1 90 ? 9.712 -1.526 5.246 1.00 98.62 90 PHE A N 1
ATOM 673 C CA . PHE A 1 90 ? 9.982 -0.951 3.946 1.00 98.62 90 PHE A CA 1
ATOM 674 C C . PHE A 1 90 ? 11.478 -0.759 3.711 1.00 98.62 90 PHE A C 1
ATOM 676 O O . PHE A 1 90 ? 12.262 -0.599 4.643 1.00 98.62 90 PHE A O 1
ATOM 683 N N . ALA A 1 91 ? 11.853 -0.755 2.437 1.00 97.62 91 ALA A N 1
ATOM 684 C CA . ALA A 1 91 ? 13.144 -0.289 1.956 1.00 97.62 91 ALA A CA 1
ATOM 685 C C . ALA A 1 91 ? 12.911 0.934 1.066 1.00 97.62 91 ALA A C 1
ATOM 687 O O . ALA A 1 91 ? 12.031 0.910 0.207 1.00 97.62 91 ALA A O 1
ATOM 688 N N . ALA A 1 92 ? 13.679 2.002 1.263 1.00 94.94 92 ALA A N 1
ATOM 689 C CA . ALA A 1 92 ? 13.530 3.227 0.489 1.00 94.94 92 ALA A CA 1
ATOM 690 C C . ALA A 1 92 ? 14.895 3.876 0.238 1.00 94.94 92 ALA A C 1
ATOM 692 O O . ALA A 1 92 ? 15.756 3.876 1.115 1.00 94.94 92 ALA A O 1
ATOM 693 N N . GLY A 1 93 ? 15.087 4.410 -0.972 1.00 89.00 93 GLY A N 1
ATOM 694 C CA . GLY A 1 93 ? 16.261 5.224 -1.311 1.00 89.00 93 GLY A CA 1
ATOM 695 C C . GLY A 1 93 ? 16.109 6.696 -0.917 1.00 89.00 93 GLY A C 1
ATOM 696 O O . GLY A 1 93 ? 17.095 7.425 -0.892 1.00 89.00 93 GLY A O 1
ATOM 697 N N . THR A 1 94 ? 14.883 7.120 -0.609 1.00 87.88 94 THR A N 1
ATOM 698 C CA . THR A 1 94 ? 14.516 8.456 -0.130 1.00 87.88 94 THR A CA 1
ATOM 699 C C . THR A 1 94 ? 13.727 8.343 1.180 1.00 87.88 94 THR A C 1
ATOM 701 O O . THR A 1 94 ? 13.137 7.291 1.450 1.00 87.88 94 THR A O 1
ATOM 704 N N . PRO A 1 95 ? 13.702 9.393 2.017 1.00 94.56 95 PRO A N 1
ATOM 705 C CA . PRO A 1 95 ? 12.908 9.399 3.240 1.00 94.56 95 PRO A CA 1
ATOM 706 C C . PRO A 1 95 ? 11.413 9.138 2.989 1.00 94.56 95 PRO A C 1
ATOM 708 O O . PRO A 1 95 ? 10.784 9.771 2.143 1.00 94.56 95 PRO A O 1
ATOM 711 N N . VAL A 1 96 ? 10.829 8.235 3.784 1.00 97.81 96 VAL A N 1
ATOM 712 C CA . VAL A 1 96 ? 9.374 8.105 3.970 1.00 97.81 96 VAL A CA 1
ATOM 713 C C . VAL A 1 96 ? 8.912 9.123 5.015 1.00 97.81 96 VAL A C 1
ATOM 715 O O . VAL A 1 96 ? 9.155 8.940 6.204 1.00 97.81 96 VAL A O 1
ATOM 718 N N . GLU A 1 97 ? 8.280 10.215 4.608 1.00 97.25 97 GLU A N 1
ATOM 719 C CA . GLU A 1 97 ? 7.895 11.301 5.522 1.00 97.25 97 GLU A CA 1
ATOM 720 C C . GLU A 1 97 ? 6.662 10.975 6.362 1.00 97.25 97 GLU A C 1
ATOM 722 O O . GLU A 1 97 ? 6.509 11.467 7.483 1.00 97.25 97 GLU A O 1
ATOM 727 N N . LYS A 1 98 ? 5.766 10.144 5.826 1.00 97.94 98 LYS A N 1
ATOM 728 C CA . LYS A 1 98 ? 4.459 9.897 6.431 1.00 97.94 98 LYS A CA 1
ATOM 729 C C . LYS A 1 98 ? 4.084 8.427 6.350 1.00 97.94 98 LYS A C 1
ATOM 731 O O . LYS A 1 98 ? 4.286 7.776 5.330 1.00 97.94 98 LYS A O 1
ATOM 736 N N . ALA A 1 99 ? 3.465 7.939 7.420 1.00 98.69 99 ALA A N 1
ATOM 737 C CA . ALA A 1 99 ? 2.680 6.715 7.407 1.00 98.69 99 ALA A CA 1
ATOM 738 C C . ALA A 1 99 ? 1.242 7.033 7.817 1.00 98.69 99 ALA A C 1
ATOM 740 O O . ALA A 1 99 ? 1.006 7.831 8.726 1.00 98.69 99 ALA A O 1
ATOM 741 N N . GLU A 1 100 ? 0.287 6.375 7.177 1.00 98.88 100 GLU A N 1
ATOM 742 C CA . GLU A 1 100 ? -1.130 6.420 7.519 1.00 98.88 100 GLU A CA 1
ATOM 743 C C . GLU A 1 100 ? -1.673 5.005 7.604 1.00 98.88 100 GLU A C 1
ATOM 745 O O . GLU A 1 100 ? -1.469 4.200 6.695 1.00 98.88 100 GLU A O 1
ATOM 750 N N . LEU A 1 101 ? -2.411 4.715 8.671 1.00 98.88 101 LEU A N 1
ATOM 751 C CA . LEU A 1 101 ? -3.292 3.560 8.683 1.00 98.88 101 LEU A CA 1
ATOM 752 C C . LEU A 1 101 ? -4.588 3.955 7.994 1.00 98.88 101 LEU A C 1
ATOM 754 O O . LEU A 1 101 ? -5.322 4.808 8.492 1.00 98.88 101 LEU A O 1
ATOM 758 N N . VAL A 1 102 ? -4.866 3.314 6.868 1.00 98.88 102 VAL A N 1
ATOM 759 C CA . VAL A 1 102 ? -6.122 3.459 6.146 1.00 98.88 102 VAL A CA 1
ATOM 760 C C . VAL A 1 102 ? -7.037 2.316 6.538 1.00 98.88 102 VAL A C 1
ATOM 762 O O . VAL A 1 102 ? -6.623 1.159 6.522 1.00 98.88 102 VAL A O 1
ATOM 765 N N . TYR A 1 103 ? -8.277 2.623 6.892 1.00 98.75 103 TYR A N 1
ATOM 766 C CA . TYR A 1 103 ? -9.197 1.639 7.440 1.00 98.75 103 TYR A CA 1
ATOM 767 C C . TYR A 1 103 ? -10.647 1.928 7.056 1.00 98.75 103 TYR A C 1
ATOM 769 O O . TYR A 1 103 ? -11.006 3.022 6.618 1.00 98.75 103 TYR A O 1
ATOM 777 N N . THR A 1 104 ? -11.492 0.921 7.235 1.00 98.44 104 THR A N 1
ATOM 778 C CA . THR A 1 104 ? -12.945 1.063 7.234 1.00 98.44 104 THR A CA 1
ATOM 779 C C . THR A 1 104 ? -13.536 0.224 8.358 1.00 98.44 104 THR A C 1
ATOM 781 O O . THR A 1 104 ? -12.977 -0.805 8.738 1.00 98.44 104 THR A O 1
ATOM 784 N N . LYS A 1 105 ? -14.675 0.673 8.885 1.00 98.06 105 LYS A N 1
ATOM 785 C CA . LYS A 1 105 ? -15.527 -0.088 9.813 1.00 98.06 105 LYS A CA 1
ATOM 786 C C . LYS A 1 105 ? -16.740 -0.703 9.111 1.00 98.06 105 LYS A C 1
ATOM 788 O O . LYS A 1 105 ? -17.530 -1.418 9.717 1.00 98.06 105 LYS A O 1
ATOM 793 N N . ALA A 1 106 ? -16.933 -0.379 7.833 1.00 96.81 106 ALA A N 1
ATOM 794 C CA . ALA A 1 106 ? -18.106 -0.790 7.084 1.00 96.81 106 ALA A CA 1
ATOM 795 C C . ALA A 1 106 ? -17.975 -2.234 6.579 1.00 96.81 106 ALA A C 1
ATOM 797 O O . ALA A 1 106 ? -16.886 -2.730 6.274 1.00 96.81 106 ALA A O 1
ATOM 798 N N . VAL A 1 107 ? -19.123 -2.888 6.438 1.00 95.06 107 VAL A N 1
ATOM 799 C CA . VAL A 1 107 ? -19.282 -4.202 5.802 1.00 95.06 107 VAL A CA 1
ATOM 800 C C . VAL A 1 107 ? -20.110 -4.066 4.520 1.00 95.06 107 VAL A C 1
ATOM 802 O O . VAL A 1 107 ? -20.596 -2.987 4.192 1.00 95.06 107 VAL A O 1
ATOM 805 N N . GLY A 1 108 ? -20.265 -5.154 3.764 1.00 94.44 108 GLY A N 1
ATOM 806 C CA . GLY A 1 108 ? -21.029 -5.152 2.511 1.00 94.44 108 GLY A CA 1
ATOM 807 C C . GLY A 1 108 ? -20.188 -4.783 1.285 1.00 94.44 108 GLY A C 1
ATOM 808 O O . GLY A 1 108 ? -18.996 -5.112 1.221 1.00 94.44 108 GLY A O 1
ATOM 809 N N . LYS A 1 109 ? -20.821 -4.152 0.289 1.00 95.19 109 LYS A N 1
ATOM 810 C CA . LYS A 1 109 ? -20.215 -3.805 -1.009 1.00 95.19 109 LYS A CA 1
ATOM 811 C C . LYS A 1 109 ? -19.011 -2.881 -0.825 1.00 95.19 109 LYS A C 1
ATOM 813 O O . LYS A 1 109 ? -19.106 -1.890 -0.115 1.00 95.19 109 LYS A O 1
ATOM 818 N N . TRP A 1 110 ? -17.886 -3.201 -1.464 1.00 95.00 110 TRP A N 1
ATOM 819 C CA . TRP A 1 110 ? -16.616 -2.485 -1.278 1.00 95.00 110 TRP A CA 1
ATOM 820 C C . TRP A 1 110 ? -16.690 -1.004 -1.647 1.00 95.00 110 TRP A C 1
ATOM 822 O O . TRP A 1 110 ? -16.205 -0.172 -0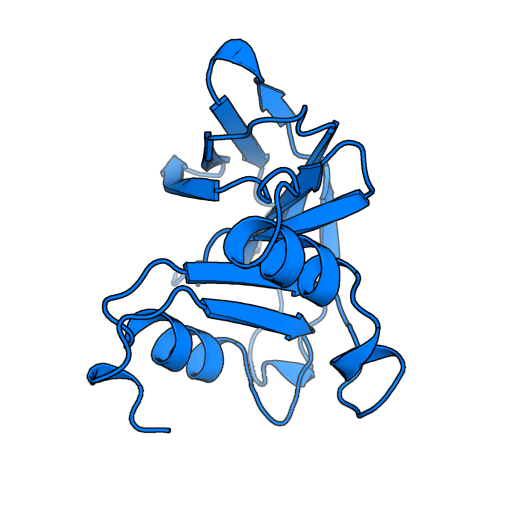.887 1.00 95.00 110 TRP A O 1
ATOM 832 N N . GLN A 1 111 ? -17.324 -0.690 -2.775 1.00 93.81 111 GLN A N 1
ATOM 833 C CA . GLN A 1 111 ? -17.444 0.668 -3.302 1.00 93.81 111 GLN A CA 1
ATOM 834 C C . GLN A 1 111 ? -18.269 1.607 -2.409 1.00 93.81 111 GLN A C 1
ATOM 836 O O . GLN A 1 111 ? -18.095 2.819 -2.479 1.00 93.81 111 GLN A O 1
ATOM 841 N N . ASP A 1 112 ? -19.120 1.043 -1.547 1.00 95.50 112 ASP A N 1
ATOM 842 C CA . ASP A 1 112 ? -19.994 1.796 -0.644 1.00 95.50 112 ASP A CA 1
ATOM 843 C C . ASP A 1 112 ? -19.362 1.985 0.748 1.00 95.50 112 ASP A C 1
ATOM 845 O O . ASP A 1 112 ? -19.907 2.694 1.595 1.00 95.50 112 ASP A O 1
ATOM 849 N N . ARG A 1 113 ? -18.214 1.344 1.024 1.00 96.56 113 ARG A N 1
ATOM 850 C CA . ARG A 1 113 ? -17.561 1.426 2.336 1.00 96.56 113 ARG A CA 1
ATOM 851 C C . ARG A 1 113 ? -16.944 2.803 2.541 1.00 96.56 113 ARG A C 1
ATOM 853 O O . ARG A 1 113 ? -16.187 3.296 1.706 1.00 96.56 113 ARG A O 1
ATOM 860 N N . LEU A 1 114 ? -17.203 3.395 3.704 1.00 97.44 114 LEU A N 1
ATOM 861 C CA . LEU A 1 114 ? -16.520 4.611 4.124 1.00 97.44 114 LEU A CA 1
ATOM 862 C C . LEU A 1 114 ? -15.095 4.270 4.570 1.00 97.44 114 LEU A C 1
ATOM 864 O O . LEU A 1 114 ? -14.910 3.561 5.558 1.00 97.44 114 LEU A O 1
ATOM 868 N N . TRP A 1 115 ? -14.108 4.771 3.831 1.00 98.12 115 TRP A N 1
ATOM 869 C CA . TRP A 1 115 ? -12.689 4.643 4.157 1.00 98.12 115 TRP A CA 1
ATOM 870 C C . TRP A 1 115 ? -12.142 5.939 4.743 1.00 98.12 115 TRP A C 1
ATOM 872 O O . TRP A 1 115 ? -12.413 7.027 4.226 1.00 98.12 115 TRP A O 1
ATOM 882 N N . GLU A 1 116 ? -11.337 5.798 5.786 1.00 98.44 116 GLU A N 1
ATOM 883 C CA . GLU A 1 116 ? -10.734 6.885 6.551 1.00 98.44 116 GLU A CA 1
ATOM 884 C C . GLU A 1 116 ? -9.257 6.574 6.819 1.00 98.44 116 GLU A C 1
ATOM 886 O O . GLU A 1 116 ? -8.814 5.436 6.645 1.00 98.44 116 GLU A O 1
ATOM 891 N N . SER A 1 117 ? -8.484 7.575 7.244 1.00 98.69 117 SER A N 1
ATOM 892 C CA . SER A 1 117 ? -7.121 7.369 7.736 1.00 98.69 117 SER A CA 1
ATOM 893 C C . SER A 1 117 ? -6.919 7.948 9.126 1.00 98.69 117 SER A C 1
ATOM 895 O O . SER A 1 117 ? -7.555 8.925 9.520 1.00 98.69 117 SER A O 1
ATOM 897 N N . VAL A 1 118 ? -5.995 7.337 9.863 1.00 98.75 118 VAL A N 1
ATOM 898 C CA . VAL A 1 118 ? -5.387 7.911 11.066 1.00 98.75 118 VAL A CA 1
ATOM 899 C C . VAL A 1 118 ? -3.864 7.949 10.905 1.00 98.75 118 VAL A C 1
ATOM 901 O O . VAL A 1 118 ? -3.303 7.102 10.197 1.00 98.75 118 VAL A O 1
ATOM 904 N N . PRO A 1 119 ? -3.169 8.908 11.544 1.00 98.75 119 PRO A N 1
ATOM 905 C CA . PRO A 1 119 ? -1.714 8.972 11.489 1.00 98.75 119 PRO A CA 1
ATOM 906 C C . PRO A 1 119 ? -1.059 7.684 12.001 1.00 98.75 119 PRO A C 1
ATOM 908 O O . PRO A 1 119 ? -1.408 7.165 13.062 1.00 98.75 119 PRO A O 1
ATOM 911 N N . GLY A 1 120 ? -0.085 7.190 11.243 1.00 98.50 120 GLY A N 1
ATOM 912 C CA . GLY A 1 120 ? 0.848 6.159 11.672 1.00 98.50 120 GLY A CA 1
ATOM 913 C C . GLY A 1 120 ? 2.148 6.756 12.215 1.00 98.50 120 GLY A C 1
ATOM 914 O O . GLY A 1 120 ? 2.309 7.970 12.339 1.00 98.50 120 GLY A O 1
ATOM 915 N N . ARG A 1 121 ? 3.107 5.887 12.526 1.00 98.62 121 ARG A N 1
ATOM 916 C CA . ARG A 1 121 ? 4.479 6.260 12.894 1.00 98.62 121 ARG A CA 1
ATOM 917 C C . ARG A 1 121 ? 5.456 5.653 11.905 1.00 98.62 121 ARG A C 1
ATOM 919 O O . ARG A 1 121 ? 5.305 4.483 11.561 1.00 98.62 121 ARG A O 1
ATOM 926 N N . VAL A 1 122 ? 6.472 6.421 11.523 1.00 98.69 122 VAL A N 1
ATOM 927 C CA . VAL A 1 122 ? 7.601 5.965 10.705 1.00 98.69 122 VAL A CA 1
ATOM 928 C C . VAL A 1 122 ? 8.851 5.910 11.576 1.00 98.69 122 VAL A C 1
ATOM 930 O O . VAL A 1 122 ? 9.162 6.858 12.292 1.00 98.69 122 VAL A O 1
ATOM 933 N N . ASN A 1 123 ? 9.574 4.800 11.503 1.00 98.00 123 ASN A N 1
ATOM 934 C CA . ASN A 1 123 ? 10.942 4.663 11.972 1.00 98.00 123 ASN A CA 1
ATOM 935 C C . ASN A 1 123 ? 11.822 4.405 10.743 1.00 98.00 123 ASN A C 1
ATOM 937 O O . ASN A 1 123 ? 11.815 3.300 10.199 1.00 98.00 123 ASN A O 1
ATOM 941 N N . GLN A 1 124 ? 12.538 5.443 10.306 1.00 96.31 124 GLN A N 1
ATOM 942 C CA . GLN A 1 124 ? 13.368 5.394 9.100 1.00 96.31 124 GLN A CA 1
ATOM 943 C C . GLN A 1 124 ? 14.549 4.443 9.252 1.00 96.31 124 GLN A C 1
ATOM 945 O O . GLN A 1 124 ? 14.806 3.640 8.364 1.00 96.31 124 GLN A O 1
ATOM 950 N N . GLU A 1 125 ? 15.237 4.503 10.393 1.00 95.44 125 GLU A N 1
ATOM 951 C CA . GLU A 1 125 ? 16.428 3.691 10.658 1.00 95.44 125 GLU A CA 1
ATOM 952 C C . GLU A 1 125 ? 16.095 2.197 10.668 1.00 95.44 125 GLU A C 1
ATOM 954 O O . GLU A 1 125 ? 16.849 1.382 10.145 1.00 95.44 125 GLU A O 1
ATOM 959 N N . ALA A 1 126 ? 14.932 1.839 11.216 1.00 97.12 126 ALA A N 1
ATOM 960 C CA . ALA A 1 126 ? 14.448 0.464 11.235 1.00 97.12 126 ALA A CA 1
ATOM 961 C C . ALA A 1 126 ? 13.703 0.051 9.953 1.00 97.12 126 ALA A C 1
ATOM 963 O O . ALA A 1 126 ? 13.263 -1.097 9.869 1.00 97.12 126 ALA A O 1
ATOM 964 N N . GLY A 1 127 ? 13.484 0.972 9.005 1.00 98.12 127 GLY A N 1
ATOM 965 C CA . GLY A 1 127 ? 12.644 0.741 7.828 1.00 98.12 127 GLY A CA 1
ATOM 966 C C . GLY A 1 127 ? 11.264 0.206 8.211 1.00 98.12 127 GLY A C 1
ATOM 967 O O . GLY A 1 127 ? 10.828 -0.816 7.685 1.00 98.12 127 GLY A O 1
ATOM 968 N N . ARG A 1 128 ? 10.601 0.815 9.203 1.00 98.62 128 ARG A N 1
ATOM 969 C CA . ARG A 1 128 ? 9.353 0.290 9.781 1.00 98.62 128 ARG A CA 1
ATOM 970 C C . ARG A 1 128 ? 8.300 1.371 9.952 1.00 98.62 128 ARG A C 1
ATOM 972 O O . ARG A 1 128 ? 8.561 2.423 10.524 1.00 98.62 128 ARG A O 1
ATOM 979 N N . ALA A 1 129 ? 7.083 1.074 9.522 1.00 98.81 129 ALA A N 1
ATOM 980 C CA . ALA A 1 129 ? 5.901 1.885 9.746 1.00 98.81 129 ALA A CA 1
ATOM 981 C C . ALA A 1 129 ? 4.877 1.129 10.596 1.00 98.81 129 ALA A C 1
ATOM 983 O O . ALA A 1 129 ? 4.766 -0.096 10.515 1.00 98.81 129 ALA A O 1
ATOM 984 N N . THR A 1 130 ? 4.127 1.857 11.418 1.00 98.88 130 THR A N 1
ATOM 985 C CA . THR A 1 130 ? 3.091 1.288 12.291 1.00 98.88 130 THR A CA 1
ATOM 986 C C . THR A 1 130 ? 1.848 2.161 12.327 1.00 98.88 130 THR A C 1
ATOM 988 O O . THR A 1 130 ? 1.928 3.367 12.103 1.00 98.88 130 THR A O 1
ATOM 991 N N . GLY A 1 131 ? 0.705 1.562 12.644 1.00 98.69 131 GLY A N 1
ATOM 992 C CA . GLY A 1 131 ? -0.553 2.264 12.867 1.00 98.69 131 GLY A CA 1
ATOM 993 C C . GLY A 1 131 ? -1.441 1.502 13.843 1.00 98.69 131 GLY A C 1
ATOM 994 O O . GLY A 1 131 ? -1.414 0.273 13.876 1.00 98.69 131 GLY A O 1
ATOM 995 N N . ILE A 1 132 ? -2.204 2.233 14.654 1.00 98.69 132 ILE A N 1
ATOM 996 C CA . ILE A 1 132 ? -3.111 1.644 15.645 1.00 98.69 132 ILE A CA 1
ATOM 997 C C . ILE A 1 132 ? -4.504 1.557 15.043 1.00 98.69 132 ILE A C 1
ATOM 999 O O . ILE A 1 132 ? -5.064 2.577 14.643 1.00 98.69 132 ILE A O 1
ATOM 1003 N N . LEU A 1 133 ? -5.045 0.345 14.982 1.00 98.56 133 LEU A N 1
ATOM 1004 C CA . LEU A 1 133 ? -6.377 0.066 14.467 1.00 98.56 133 LEU A CA 1
ATOM 1005 C C . LEU A 1 133 ? -7.441 0.729 15.339 1.00 98.56 133 LEU A C 1
ATOM 1007 O O . LEU A 1 133 ? -7.531 0.419 16.529 1.00 98.56 133 LEU A O 1
ATOM 1011 N N . PRO A 1 134 ? -8.297 1.585 14.761 1.00 98.38 134 PRO A N 1
ATOM 1012 C CA . PRO A 1 134 ? -9.486 2.051 15.448 1.00 98.38 134 PRO A CA 1
ATOM 1013 C C . PRO A 1 134 ? -10.415 0.883 15.784 1.00 98.38 134 PRO A C 1
ATOM 1015 O O . PRO A 1 134 ? -10.556 -0.064 15.005 1.00 98.38 134 PRO A O 1
ATOM 1018 N N . GLU A 1 135 ? -11.095 0.964 16.924 1.00 97.25 135 GLU A N 1
ATOM 1019 C CA . GLU A 1 135 ? -12.077 -0.044 17.327 1.00 97.25 135 GLU A CA 1
ATOM 1020 C C . GLU A 1 135 ? -13.177 -0.208 16.264 1.00 97.25 135 GLU A C 1
ATOM 1022 O O . GLU A 1 135 ? -13.664 0.777 15.694 1.00 97.25 135 GLU A O 1
ATOM 1027 N N . GLY A 1 136 ? -13.557 -1.459 15.992 1.00 96.69 136 GLY A N 1
ATOM 1028 C CA . GLY A 1 136 ? -14.538 -1.807 14.962 1.00 96.69 136 GLY A CA 1
ATOM 1029 C C . GLY A 1 136 ? -13.995 -1.760 13.532 1.00 96.69 136 GLY A C 1
ATOM 1030 O O . GLY A 1 136 ? -14.782 -1.778 12.590 1.00 96.69 136 GLY A O 1
ATOM 1031 N N . THR A 1 137 ? -12.674 -1.664 13.341 1.00 98.44 137 THR A N 1
ATOM 1032 C CA . THR A 1 137 ? -12.066 -1.820 12.012 1.00 98.44 137 THR A CA 1
ATOM 1033 C C . THR A 1 137 ? -12.402 -3.195 11.438 1.00 98.44 137 THR A C 1
ATOM 1035 O O . THR A 1 137 ? -12.193 -4.206 12.096 1.00 98.44 137 THR A O 1
ATOM 1038 N N . THR A 1 138 ? -12.885 -3.232 10.198 1.00 97.88 138 THR A N 1
ATOM 1039 C CA . THR A 1 138 ? -13.185 -4.468 9.459 1.00 97.88 138 THR A CA 1
ATOM 1040 C C . THR A 1 138 ? -12.150 -4.745 8.375 1.00 97.88 138 THR A C 1
ATOM 1042 O O . THR A 1 138 ? -11.900 -5.895 8.028 1.00 97.88 138 THR A O 1
ATOM 1045 N N . VAL A 1 139 ? -11.529 -3.702 7.819 1.00 98.31 139 VAL A N 1
ATOM 1046 C CA . VAL A 1 139 ? -10.436 -3.820 6.845 1.00 98.31 139 VAL A CA 1
ATOM 1047 C C . VAL A 1 139 ? -9.467 -2.669 7.040 1.00 98.31 139 VAL A C 1
ATOM 1049 O O . VAL A 1 139 ? -9.898 -1.541 7.282 1.00 98.31 139 VAL A O 1
ATOM 1052 N N . TYR A 1 140 ? -8.173 -2.932 6.879 1.00 98.75 140 TYR A N 1
ATOM 1053 C CA . TYR A 1 140 ? -7.155 -1.887 6.894 1.00 98.75 140 TYR A CA 1
ATOM 1054 C C . TYR A 1 140 ? -5.981 -2.183 5.961 1.00 98.75 140 TYR A C 1
ATOM 1056 O O . TYR A 1 140 ? -5.816 -3.305 5.489 1.00 98.75 140 TYR A O 1
ATOM 1064 N N . TYR A 1 141 ? -5.153 -1.169 5.730 1.00 98.81 141 TYR A N 1
ATOM 1065 C CA . TYR A 1 141 ? -3.808 -1.256 5.161 1.00 98.81 141 TYR A CA 1
ATOM 1066 C C . TYR A 1 141 ? -2.977 -0.043 5.613 1.00 98.81 141 TYR A C 1
ATOM 1068 O O . TYR A 1 141 ? -3.506 0.885 6.228 1.00 98.81 141 TYR A O 1
ATOM 1076 N N . LEU A 1 142 ? -1.675 -0.038 5.330 1.00 98.94 142 LEU A N 1
ATOM 1077 C CA . LEU A 1 142 ? -0.799 1.110 5.570 1.00 98.94 142 LEU A CA 1
ATOM 1078 C C . LEU A 1 142 ? -0.454 1.797 4.249 1.00 98.94 142 LEU A C 1
ATOM 1080 O O . LEU A 1 142 ? -0.053 1.130 3.299 1.00 98.94 142 LEU A O 1
ATOM 1084 N N . ASN A 1 143 ? -0.565 3.123 4.216 1.00 98.88 143 ASN A N 1
ATOM 1085 C CA . ASN A 1 143 ? 0.018 3.972 3.180 1.00 98.88 143 ASN A CA 1
ATOM 1086 C C . ASN A 1 143 ? 1.289 4.627 3.707 1.00 98.88 143 ASN A C 1
ATOM 1088 O O . ASN A 1 143 ? 1.289 5.169 4.811 1.00 98.88 143 ASN A O 1
ATOM 1092 N N . LEU A 1 144 ? 2.344 4.604 2.900 1.00 98.75 144 LEU A N 1
ATOM 1093 C CA . LEU A 1 144 ? 3.584 5.334 3.123 1.00 98.75 144 LEU A CA 1
ATOM 1094 C C . LEU A 1 144 ? 3.711 6.415 2.061 1.00 98.75 144 LEU A C 1
ATOM 1096 O O . LEU A 1 144 ? 3.476 6.137 0.886 1.00 98.75 144 LEU A O 1
ATOM 1100 N N . THR A 1 145 ? 4.092 7.620 2.468 1.00 98.56 145 THR A N 1
ATOM 1101 C CA . THR A 1 145 ? 4.345 8.738 1.558 1.00 98.56 145 THR A CA 1
ATOM 1102 C C . THR A 1 145 ? 5.807 9.141 1.645 1.00 98.56 145 THR A C 1
ATOM 1104 O O . THR A 1 145 ? 6.310 9.372 2.747 1.00 98.56 145 THR A O 1
ATOM 1107 N N . ASP A 1 146 ? 6.490 9.189 0.504 1.00 97.12 146 ASP A N 1
ATOM 1108 C CA . ASP A 1 146 ? 7.869 9.677 0.416 1.00 97.12 146 ASP A CA 1
ATOM 1109 C C . ASP A 1 146 ? 7.946 11.215 0.410 1.00 97.12 146 ASP A C 1
ATOM 1111 O O . ASP A 1 146 ? 6.930 11.904 0.325 1.00 97.12 146 ASP A O 1
ATOM 1115 N N . GLU A 1 147 ? 9.164 11.754 0.473 1.00 95.56 147 GLU A N 1
ATOM 1116 C CA . GLU A 1 147 ? 9.439 13.204 0.420 1.00 95.56 147 GLU A CA 1
ATOM 1117 C C . GLU A 1 147 ? 8.931 13.919 -0.848 1.00 95.56 147 GLU A C 1
ATOM 1119 O O . GLU A 1 147 ? 8.854 15.145 -0.899 1.00 95.56 147 GLU A O 1
ATOM 1124 N N . LYS A 1 148 ? 8.590 13.167 -1.900 1.00 95.25 148 LYS A N 1
ATOM 1125 C CA . LYS A 1 148 ? 8.053 13.697 -3.160 1.00 95.25 148 LYS A CA 1
ATOM 1126 C C . LYS A 1 148 ? 6.530 13.602 -3.217 1.00 95.25 148 LYS A C 1
ATOM 1128 O O . LYS A 1 148 ? 5.933 13.991 -4.218 1.00 95.25 148 LYS A O 1
ATOM 1133 N N . GLY A 1 149 ? 5.894 13.108 -2.156 1.00 96.25 149 GLY A N 1
ATOM 1134 C CA . GLY A 1 149 ? 4.451 12.926 -2.090 1.00 96.25 149 GLY A CA 1
ATOM 1135 C C . GLY A 1 149 ? 3.950 11.646 -2.762 1.00 96.25 149 GLY A C 1
ATOM 1136 O O . GLY A 1 149 ? 2.733 11.481 -2.881 1.00 96.25 149 GLY A O 1
ATOM 1137 N N . HIS A 1 150 ? 4.835 10.740 -3.191 1.00 97.38 150 HIS A N 1
ATOM 1138 C CA . HIS A 1 150 ? 4.422 9.470 -3.783 1.00 97.38 150 HIS A CA 1
ATOM 1139 C C . HIS A 1 150 ? 3.947 8.498 -2.711 1.00 97.38 150 HIS A C 1
ATOM 1141 O O . HIS A 1 150 ? 4.583 8.339 -1.670 1.00 97.38 150 HIS A O 1
ATOM 1147 N N . ILE A 1 151 ? 2.856 7.799 -2.998 1.00 98.19 151 ILE A N 1
ATOM 1148 C CA . ILE A 1 151 ? 2.224 6.840 -2.104 1.00 98.19 151 ILE A CA 1
ATOM 1149 C C . ILE A 1 151 ? 2.558 5.415 -2.529 1.00 98.19 151 ILE A C 1
ATOM 1151 O O . ILE A 1 151 ? 2.306 5.021 -3.669 1.00 98.19 151 ILE A O 1
ATOM 1155 N N . VAL A 1 152 ? 2.999 4.609 -1.565 1.00 98.62 152 VAL A N 1
ATOM 1156 C CA . VAL A 1 152 ? 2.978 3.148 -1.673 1.00 98.62 152 VAL A CA 1
ATOM 1157 C C . VAL A 1 152 ? 2.161 2.528 -0.550 1.00 98.62 152 VAL A C 1
ATOM 1159 O O . VAL A 1 152 ? 2.120 3.041 0.567 1.00 98.62 152 VAL A O 1
ATOM 1162 N N . SER A 1 153 ? 1.505 1.413 -0.843 1.00 98.88 153 SER A N 1
ATOM 1163 C CA . SER A 1 153 ? 0.579 0.747 0.068 1.00 98.88 153 SER A CA 1
ATOM 1164 C C . SER A 1 153 ? 1.061 -0.649 0.434 1.00 98.88 153 SER A C 1
ATOM 1166 O O . SER A 1 153 ? 1.562 -1.395 -0.411 1.00 98.88 153 SER A O 1
ATOM 1168 N N . SER A 1 154 ? 0.830 -1.039 1.685 1.00 98.88 154 SER A N 1
ATOM 1169 C CA . SER A 1 154 ? 0.781 -2.448 2.060 1.00 98.88 154 SER A CA 1
ATOM 1170 C C . SER A 1 154 ? -0.441 -3.117 1.416 1.00 98.88 154 SER A C 1
ATOM 1172 O O . SER A 1 154 ? -1.387 -2.454 0.979 1.00 98.88 154 SER A O 1
ATOM 1174 N N . GLU A 1 155 ? -0.470 -4.446 1.395 1.00 98.50 155 GLU A N 1
ATOM 1175 C CA . GLU A 1 155 ? -1.712 -5.159 1.120 1.00 98.50 155 GLU A CA 1
ATOM 1176 C C . GLU A 1 155 ? -2.731 -4.890 2.228 1.00 98.50 155 GLU A C 1
ATOM 1178 O O . GLU A 1 155 ? -2.359 -4.690 3.390 1.00 98.50 155 GLU A O 1
ATOM 1183 N N . HIS A 1 156 ? -4.016 -4.934 1.875 1.00 98.19 156 HIS A N 1
ATOM 1184 C CA . HIS A 1 156 ? -5.074 -4.859 2.869 1.00 98.19 156 HIS A CA 1
ATOM 1185 C C . HIS A 1 156 ? -5.298 -6.196 3.570 1.00 98.19 156 HIS A C 1
ATOM 1187 O O . HIS A 1 156 ? -5.229 -7.263 2.953 1.00 98.19 156 HIS A O 1
ATOM 1193 N N . GLU A 1 157 ? -5.625 -6.115 4.853 1.00 98.00 157 GLU A N 1
ATOM 1194 C CA . GLU A 1 157 ? -6.058 -7.232 5.682 1.00 98.00 157 GLU A CA 1
ATOM 1195 C C . GLU A 1 157 ? -7.533 -7.037 6.028 1.00 98.00 157 GLU A C 1
ATOM 1197 O O . GLU A 1 157 ? -7.943 -5.966 6.481 1.00 98.00 157 GLU A O 1
ATOM 120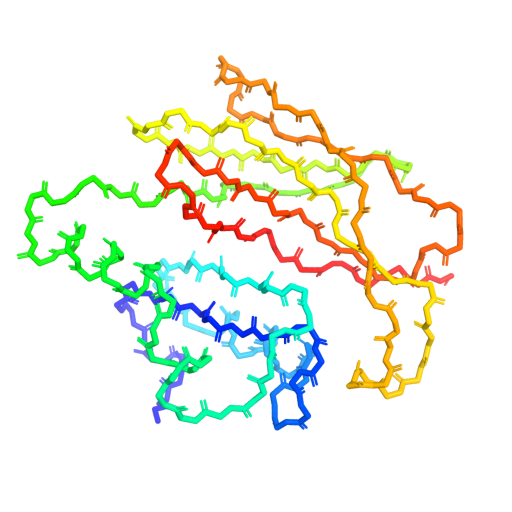2 N N . VAL A 1 158 ? -8.334 -8.070 5.772 1.00 97.12 158 VAL A N 1
ATOM 1203 C CA . VAL A 1 158 ? -9.721 -8.147 6.234 1.00 97.12 158 VAL A CA 1
ATOM 1204 C C . VAL A 1 158 ? -9.696 -8.792 7.610 1.00 97.12 158 VAL A C 1
ATOM 1206 O O . VAL A 1 158 ? -9.199 -9.907 7.752 1.00 97.12 158 VAL A O 1
ATOM 1209 N N . LEU A 1 159 ? -10.233 -8.095 8.604 1.00 95.88 159 LEU A N 1
ATOM 1210 C CA . LEU A 1 159 ? -10.436 -8.639 9.935 1.00 95.88 159 LEU A CA 1
ATOM 1211 C C . LEU A 1 159 ? -11.732 -9.448 9.914 1.00 95.88 159 LEU A C 1
ATOM 1213 O O . LEU A 1 159 ? -12.802 -8.922 9.609 1.00 95.88 159 LEU A O 1
ATOM 1217 N N . THR A 1 160 ? -11.609 -10.746 10.159 1.00 78.81 160 THR A N 1
ATOM 1218 C CA . THR A 1 160 ? -12.744 -11.618 10.454 1.00 78.81 160 THR A CA 1
ATOM 1219 C C . THR A 1 160 ? -12.879 -11.713 11.964 1.00 78.81 160 THR A C 1
ATOM 1221 O O . THR A 1 160 ? -11.864 -11.907 12.638 1.00 78.81 160 THR A O 1
ATOM 1224 N N . ASP A 1 161 ? -14.106 -11.579 12.462 1.00 56.72 161 ASP A N 1
ATOM 1225 C CA . ASP A 1 161 ? -14.451 -12.008 13.820 1.00 56.72 161 ASP A CA 1
ATOM 1226 C C . ASP A 1 161 ? -14.173 -13.510 14.014 1.00 56.72 161 ASP A C 1
ATOM 1228 O O . ASP A 1 161 ? -14.299 -14.273 13.021 1.00 56.72 161 ASP A O 1
#

Radius of gyration: 15.21 Å; chains: 1; bounding box: 39×29×38 Å

pLDDT: mean 95.75, std 4.75, range [56.72, 98.94]

Foldseek 3Di:
DQALPAADEDEAAEEQQEQVCHQVNVVVRQVRHPYHYWYHYHYPQDDDPDPRPPPQCLVVQCVCVVVHVHFHDKGFPDWDDDVQKTKTAIDGPADQPFKWKKFFLDDDRRNPTHIDIDGWDDDVVRSMIMDGHDPSTQKIWMWTQGPVRHITIDRMDGDDD